Protein AF-A0A3D8PCD5-F1 (afdb_monomer_lite)

Structure (mmCIF, N/CA/C/O backbone):
data_AF-A0A3D8PCD5-F1
#
_entry.id   AF-A0A3D8PCD5-F1
#
loop_
_atom_site.group_PDB
_atom_site.id
_atom_site.type_symbol
_atom_site.label_atom_id
_atom_site.label_alt_id
_atom_site.label_comp_id
_atom_site.label_asym_id
_atom_site.label_entity_id
_atom_site.label_seq_id
_atom_site.pdbx_PDB_ins_code
_atom_site.Cartn_x
_atom_site.Cartn_y
_atom_site.Cartn_z
_atom_site.occupancy
_atom_site.B_iso_or_equiv
_atom_site.auth_seq_id
_atom_site.auth_comp_id
_atom_site.auth_asym_id
_atom_site.auth_atom_id
_atom_site.pdbx_PDB_model_num
ATOM 1 N N . GLU A 1 1 ? 13.334 9.586 -9.772 1.00 52.16 1 GLU A N 1
ATOM 2 C CA . GLU A 1 1 ? 12.241 9.188 -8.846 1.00 52.16 1 GLU A CA 1
ATOM 3 C C . GLU A 1 1 ? 11.500 7.901 -9.246 1.00 52.16 1 GLU A C 1
ATOM 5 O O . GLU A 1 1 ? 11.012 7.209 -8.361 1.00 52.16 1 GLU A O 1
ATOM 10 N N . THR A 1 2 ? 11.502 7.494 -10.521 1.00 60.91 2 THR A N 1
ATOM 11 C CA . THR A 1 2 ? 10.832 6.273 -11.034 1.00 60.91 2 THR A CA 1
ATOM 12 C C . THR A 1 2 ? 11.283 4.957 -10.383 1.00 60.91 2 THR A C 1
ATOM 14 O O . THR A 1 2 ? 10.470 4.064 -10.157 1.00 60.91 2 THR A O 1
ATOM 17 N N . ASN A 1 3 ? 12.554 4.864 -9.982 1.00 80.19 3 ASN A N 1
ATOM 18 C CA . ASN A 1 3 ? 13.148 3.621 -9.488 1.00 80.19 3 ASN A CA 1
ATOM 19 C C . ASN A 1 3 ? 12.427 3.038 -8.253 1.00 80.19 3 ASN A C 1
ATOM 21 O O . ASN A 1 3 ? 12.228 1.831 -8.168 1.00 80.19 3 ASN A O 1
ATOM 25 N N . ARG A 1 4 ? 11.945 3.881 -7.326 1.00 83.62 4 ARG A N 1
ATOM 26 C CA . ARG A 1 4 ? 11.259 3.410 -6.105 1.00 83.62 4 ARG A CA 1
ATOM 27 C C . ARG A 1 4 ? 9.882 2.805 -6.391 1.00 83.62 4 ARG A C 1
ATOM 29 O O . ARG A 1 4 ? 9.514 1.819 -5.759 1.00 83.62 4 ARG A O 1
ATOM 36 N N . ALA A 1 5 ? 9.139 3.377 -7.339 1.00 85.88 5 ALA A N 1
ATOM 37 C CA . ALA A 1 5 ? 7.837 2.853 -7.751 1.00 85.88 5 ALA A CA 1
ATOM 38 C C . ALA A 1 5 ? 7.982 1.504 -8.459 1.00 85.88 5 ALA A C 1
ATOM 40 O O . ALA A 1 5 ? 7.237 0.573 -8.163 1.00 85.88 5 ALA A O 1
ATOM 41 N N . GLU A 1 6 ? 8.989 1.363 -9.322 1.00 86.56 6 GLU A N 1
ATOM 42 C CA . GLU A 1 6 ? 9.297 0.087 -9.970 1.00 86.56 6 GLU A CA 1
ATOM 43 C C . GLU A 1 6 ? 9.757 -0.976 -8.970 1.00 86.56 6 GLU A C 1
ATOM 45 O O . GLU A 1 6 ? 9.312 -2.119 -9.053 1.00 86.56 6 GLU A O 1
ATOM 50 N N . MET A 1 7 ? 10.581 -0.603 -7.983 1.00 88.38 7 MET A N 1
ATOM 51 C CA . MET A 1 7 ? 10.968 -1.505 -6.895 1.00 88.38 7 MET A CA 1
ATOM 52 C C . MET A 1 7 ? 9.756 -1.985 -6.097 1.00 88.38 7 MET A C 1
ATOM 54 O O . MET A 1 7 ? 9.632 -3.186 -5.861 1.00 88.38 7 MET A O 1
ATOM 58 N N . LEU A 1 8 ? 8.854 -1.073 -5.705 1.00 88.75 8 LEU A N 1
ATOM 59 C CA . LEU A 1 8 ? 7.637 -1.451 -4.985 1.00 88.75 8 LEU A CA 1
ATOM 60 C C . LEU A 1 8 ? 6.766 -2.364 -5.848 1.00 88.75 8 LEU A C 1
ATOM 62 O O . LEU A 1 8 ? 6.349 -3.417 -5.383 1.00 88.75 8 LEU A O 1
ATOM 66 N N . ARG A 1 9 ? 6.546 -2.011 -7.118 1.00 88.00 9 ARG A N 1
ATOM 67 C CA . ARG A 1 9 ? 5.772 -2.826 -8.060 1.00 88.00 9 ARG A CA 1
ATOM 68 C C . ARG A 1 9 ? 6.358 -4.228 -8.205 1.00 88.00 9 ARG A C 1
ATOM 70 O O . ARG A 1 9 ? 5.614 -5.200 -8.149 1.00 88.00 9 ARG A O 1
ATOM 77 N N . ARG A 1 10 ? 7.676 -4.348 -8.380 1.00 88.69 10 ARG A N 1
ATOM 78 C CA . ARG A 1 10 ? 8.340 -5.649 -8.520 1.00 88.69 10 ARG A CA 1
ATOM 79 C C . ARG A 1 10 ? 8.216 -6.471 -7.244 1.00 88.69 10 ARG A C 1
ATOM 81 O O . ARG A 1 10 ? 7.874 -7.640 -7.326 1.00 88.69 10 ARG A O 1
ATOM 88 N N . TRP A 1 11 ? 8.397 -5.851 -6.081 1.00 90.56 11 TRP A N 1
ATOM 89 C CA . TRP A 1 11 ? 8.191 -6.513 -4.794 1.00 90.56 11 TRP A CA 1
ATOM 90 C C . TRP A 1 11 ? 6.738 -6.980 -4.599 1.00 90.56 11 TRP A C 1
ATOM 92 O O . TRP A 1 11 ? 6.519 -8.107 -4.165 1.00 90.56 11 TRP A O 1
ATOM 102 N N . LEU A 1 12 ? 5.748 -6.170 -4.996 1.00 89.19 12 LEU A N 1
ATOM 103 C CA . LEU A 1 12 ? 4.324 -6.529 -4.947 1.00 89.19 12 LEU A CA 1
ATOM 104 C C . LEU A 1 12 ? 3.957 -7.708 -5.865 1.00 89.19 12 LEU A C 1
ATOM 106 O O . LEU A 1 12 ? 2.956 -8.375 -5.622 1.00 89.19 12 LEU A 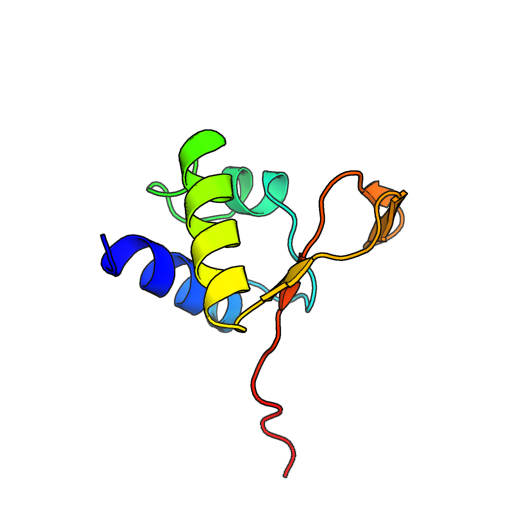O 1
ATOM 110 N N . LEU A 1 13 ? 4.725 -7.943 -6.931 1.00 87.12 13 LEU A N 1
ATOM 111 C CA . LE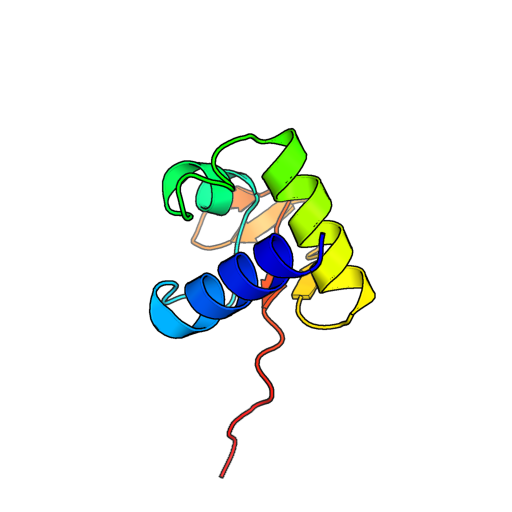U A 1 13 ? 4.491 -9.043 -7.871 1.00 87.12 13 LEU A CA 1
ATOM 112 C C . LEU A 1 13 ? 5.283 -10.305 -7.518 1.00 87.12 13 LEU A C 1
ATOM 114 O O . LEU A 1 13 ? 4.765 -11.404 -7.682 1.00 87.12 13 LEU A O 1
ATOM 118 N N . ASP A 1 14 ? 6.524 -10.142 -7.068 1.00 87.62 14 ASP A N 1
ATOM 119 C CA . ASP A 1 14 ? 7.483 -11.234 -6.880 1.00 87.62 14 ASP A CA 1
ATOM 120 C C . ASP A 1 14 ? 7.500 -11.756 -5.438 1.00 87.62 14 ASP A C 1
ATOM 122 O O . ASP A 1 14 ? 7.490 -12.958 -5.198 1.00 87.62 14 ASP A O 1
ATOM 126 N N . SER A 1 15 ? 7.483 -10.847 -4.459 1.00 87.50 15 SER A N 1
ATOM 127 C CA . SER A 1 15 ? 7.638 -11.187 -3.041 1.00 87.50 15 SER A CA 1
ATOM 128 C C . SER A 1 15 ? 6.329 -11.150 -2.258 1.00 87.50 15 SER A C 1
ATOM 130 O O . SER A 1 15 ? 6.244 -11.754 -1.191 1.00 87.50 15 SER A O 1
ATOM 132 N N . TRP A 1 16 ? 5.321 -10.416 -2.737 1.00 90.38 16 TRP A N 1
ATOM 133 C CA . TRP A 1 16 ? 4.078 -10.218 -2.004 1.00 90.38 16 TRP A CA 1
ATOM 134 C C . TRP A 1 16 ? 3.003 -11.237 -2.402 1.00 90.38 16 TRP A C 1
ATOM 136 O O . TRP A 1 16 ? 2.492 -11.195 -3.522 1.00 90.38 16 TRP A O 1
ATOM 146 N N . PRO A 1 17 ? 2.594 -12.142 -1.496 1.00 87.44 17 PRO A N 1
ATOM 147 C CA . PRO A 1 17 ? 1.673 -13.218 -1.858 1.00 87.44 17 PRO A CA 1
ATOM 148 C C . PRO A 1 17 ? 0.208 -12.763 -1.939 1.00 87.44 17 PRO A C 1
ATOM 150 O O . PRO A 1 17 ? -0.630 -13.451 -2.522 1.00 87.44 17 PRO A O 1
ATOM 153 N N . HIS A 1 18 ? -0.127 -11.600 -1.385 1.00 88.19 18 HIS A N 1
ATOM 154 C CA . HIS A 1 18 ? -1.510 -11.158 -1.225 1.00 88.19 18 HIS A CA 1
ATOM 155 C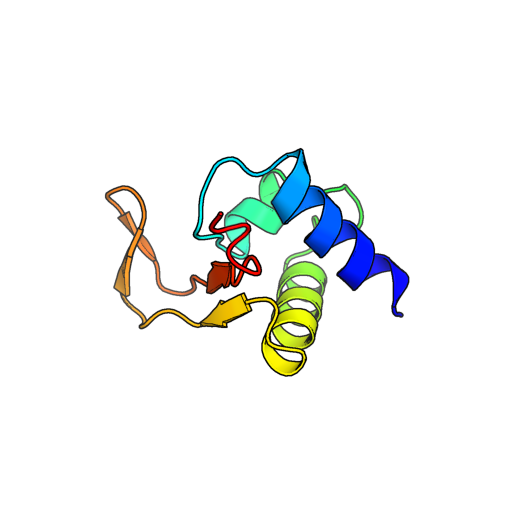 C . HIS A 1 18 ? -1.952 -10.165 -2.307 1.00 88.19 18 HIS A C 1
ATOM 157 O O . HIS A 1 18 ? -1.148 -9.632 -3.071 1.00 88.19 18 HIS A O 1
ATOM 163 N N . GLN A 1 19 ? -3.261 -9.939 -2.424 1.00 88.31 19 GLN A N 1
ATOM 164 C CA . GLN A 1 19 ? -3.833 -8.981 -3.386 1.00 88.31 19 GLN A CA 1
ATOM 165 C C . GLN A 1 19 ? -4.011 -7.579 -2.798 1.00 88.31 19 GLN A C 1
ATOM 167 O O . GLN A 1 19 ? -4.334 -6.641 -3.516 1.00 88.31 19 GLN A O 1
ATOM 172 N N . ASP A 1 20 ? -3.789 -7.440 -1.504 1.00 90.44 20 ASP A N 1
ATOM 173 C CA . ASP A 1 20 ? -3.929 -6.233 -0.705 1.00 90.44 20 ASP A CA 1
ATOM 174 C C . ASP A 1 20 ? -2.603 -5.944 -0.008 1.00 90.44 20 ASP A C 1
ATOM 176 O O . ASP A 1 20 ? -1.870 -6.864 0.345 1.00 90.44 20 ASP A O 1
ATOM 180 N N . VAL A 1 21 ? -2.270 -4.675 0.180 1.00 91.06 21 VAL A N 1
ATOM 181 C CA . VAL A 1 21 ? -1.054 -4.249 0.866 1.00 91.06 21 VAL A CA 1
ATOM 182 C C . VAL A 1 21 ? -1.333 -3.013 1.705 1.00 91.06 21 VAL A C 1
ATOM 184 O O . VAL A 1 21 ? -2.069 -2.109 1.306 1.00 91.06 21 VAL A O 1
ATOM 187 N N . THR A 1 22 ? -0.719 -2.958 2.880 1.00 90.81 22 THR A N 1
ATOM 188 C CA . THR A 1 22 ? -0.764 -1.785 3.755 1.00 90.81 22 THR A CA 1
ATOM 189 C C . THR A 1 22 ? 0.586 -1.062 3.787 1.00 90.81 22 THR A C 1
ATOM 191 O O . THR A 1 22 ? 1.633 -1.695 3.627 1.00 90.81 22 THR A O 1
ATOM 194 N N . PRO A 1 23 ? 0.618 0.254 4.064 1.00 90.38 23 PRO A N 1
ATOM 195 C CA . PRO A 1 23 ? 1.876 0.986 4.202 1.00 90.38 23 PRO A CA 1
ATOM 196 C C . PRO A 1 23 ? 2.760 0.405 5.308 1.00 90.38 23 PRO A C 1
ATOM 198 O O . PRO A 1 23 ? 3.977 0.365 5.164 1.00 90.38 23 PRO A O 1
ATOM 201 N N . ARG A 1 24 ? 2.153 -0.128 6.377 1.00 88.88 24 ARG A N 1
ATOM 202 C CA . ARG A 1 24 ? 2.871 -0.847 7.436 1.00 88.88 24 ARG A CA 1
ATOM 203 C C . ARG A 1 24 ? 3.620 -2.061 6.888 1.00 88.88 24 ARG A C 1
ATOM 205 O O . ARG A 1 24 ? 4.784 -2.252 7.224 1.00 88.88 24 ARG A O 1
ATOM 212 N N . GLU A 1 25 ? 2.986 -2.856 6.037 1.00 90.12 25 GLU A N 1
ATOM 213 C CA . GLU A 1 25 ? 3.623 -4.027 5.432 1.00 90.12 25 GLU A CA 1
ATOM 214 C C . GLU A 1 25 ? 4.718 -3.640 4.446 1.00 90.12 25 GLU A C 1
ATOM 216 O O . GLU A 1 25 ? 5.777 -4.260 4.455 1.00 90.12 25 GLU A O 1
ATOM 221 N N . VAL A 1 26 ? 4.525 -2.564 3.677 1.00 90.12 26 VAL A N 1
ATOM 222 C CA . VAL A 1 26 ? 5.592 -2.000 2.838 1.00 90.12 26 VAL A CA 1
ATOM 223 C C . VAL A 1 26 ? 6.789 -1.586 3.696 1.00 90.12 26 VAL A C 1
ATOM 225 O O . VAL A 1 26 ? 7.923 -1.903 3.352 1.00 90.12 26 VAL A O 1
ATOM 228 N N . THR A 1 27 ? 6.568 -0.941 4.844 1.00 90.75 27 THR A N 1
ATOM 229 C CA . THR A 1 27 ? 7.681 -0.558 5.728 1.00 90.75 27 THR A CA 1
ATOM 230 C C . THR A 1 27 ? 8.338 -1.741 6.444 1.00 90.75 27 THR A C 1
ATOM 232 O O . THR A 1 27 ? 9.522 -1.680 6.762 1.00 90.75 27 THR A O 1
ATOM 235 N N . GLN A 1 28 ? 7.589 -2.816 6.707 1.00 90.06 28 GLN A N 1
ATOM 236 C CA . GLN A 1 28 ? 8.047 -3.962 7.498 1.00 90.06 28 GLN A CA 1
ATOM 237 C C . GLN A 1 28 ? 8.713 -5.047 6.643 1.00 90.06 28 GLN A C 1
ATOM 239 O O . GLN A 1 28 ? 9.755 -5.579 7.020 1.00 90.06 28 GLN A O 1
ATOM 244 N N . TYR A 1 29 ? 8.111 -5.369 5.501 1.00 89.62 29 TYR A N 1
ATOM 245 C CA . TYR A 1 29 ? 8.512 -6.458 4.607 1.00 89.62 29 TYR A CA 1
ATOM 246 C C . TYR A 1 29 ? 9.046 -5.961 3.263 1.00 89.62 29 TYR A C 1
ATOM 248 O O . TYR A 1 29 ? 9.655 -6.732 2.521 1.00 89.62 29 TYR A O 1
ATOM 256 N N . GLY A 1 30 ? 8.816 -4.689 2.935 1.00 86.19 30 GLY A N 1
ATOM 257 C CA . GLY A 1 30 ? 9.301 -4.101 1.700 1.00 86.19 30 GLY A CA 1
ATOM 258 C C . GLY A 1 30 ? 10.819 -3.900 1.675 1.00 86.19 30 GLY A C 1
ATOM 259 O O . GLY A 1 30 ? 11.520 -4.022 2.690 1.00 86.19 30 GLY A O 1
ATOM 260 N N . PRO A 1 31 ? 11.351 -3.580 0.485 1.00 85.75 31 PRO A N 1
ATOM 261 C CA . PRO A 1 31 ? 12.771 -3.328 0.292 1.00 85.75 31 PRO A CA 1
ATOM 262 C C . PRO A 1 31 ? 13.262 -2.159 1.153 1.00 85.75 31 PRO A C 1
ATOM 264 O O . PRO A 1 31 ? 12.511 -1.240 1.475 1.00 85.75 31 PRO A O 1
ATOM 267 N N . ASN A 1 32 ? 14.557 -2.170 1.492 1.00 85.06 32 ASN A N 1
ATOM 268 C CA . ASN A 1 32 ? 15.159 -1.241 2.459 1.00 85.06 32 ASN A CA 1
ATOM 269 C C . ASN A 1 32 ? 14.884 0.243 2.120 1.00 85.06 32 ASN A C 1
ATOM 271 O O . ASN A 1 32 ? 14.622 1.051 3.004 1.00 85.06 32 ASN A O 1
ATOM 275 N N . SER A 1 33 ? 14.841 0.582 0.828 1.00 82.00 33 SER A N 1
ATOM 276 C CA . SER A 1 33 ? 14.539 1.930 0.321 1.00 82.00 33 SER A CA 1
ATOM 277 C C . SER A 1 33 ? 13.095 2.407 0.538 1.00 82.00 33 SER A C 1
ATOM 279 O O . SER A 1 33 ? 12.815 3.577 0.289 1.00 82.00 33 SER A O 1
ATOM 281 N N . LEU A 1 34 ? 12.181 1.528 0.962 1.00 84.50 34 LEU A N 1
ATOM 282 C CA . LEU A 1 34 ? 10.770 1.823 1.245 1.00 84.50 34 LEU A CA 1
ATOM 283 C C . LEU A 1 34 ? 10.422 1.674 2.735 1.00 84.50 34 LEU A C 1
ATOM 285 O O . LEU A 1 34 ? 9.264 1.845 3.107 1.00 84.50 34 LEU A O 1
ATOM 289 N N . ARG A 1 35 ? 11.408 1.380 3.599 1.00 84.50 35 ARG A N 1
ATOM 290 C CA . ARG A 1 35 ? 11.192 1.197 5.046 1.00 84.50 35 ARG A CA 1
ATOM 291 C C . ARG A 1 35 ? 10.814 2.475 5.790 1.00 84.50 35 ARG A C 1
ATOM 293 O O . ARG A 1 35 ? 10.343 2.411 6.920 1.00 84.50 35 ARG A O 1
ATOM 300 N N . GLU A 1 36 ? 10.975 3.634 5.161 1.00 88.12 36 GLU A N 1
ATOM 301 C CA . GLU A 1 36 ? 10.493 4.896 5.708 1.00 88.12 36 GLU A CA 1
ATOM 302 C C . GLU A 1 36 ? 9.006 5.105 5.411 1.00 88.12 36 GLU A C 1
ATOM 304 O O . GLU A 1 36 ? 8.602 5.169 4.250 1.00 88.12 36 GLU A O 1
ATOM 309 N N . SER A 1 37 ? 8.195 5.324 6.452 1.00 84.00 37 SER A N 1
ATOM 310 C CA . SER A 1 37 ? 6.741 5.526 6.319 1.00 84.00 37 SER A CA 1
ATOM 311 C C . SER A 1 37 ? 6.357 6.636 5.342 1.00 84.00 37 SER A C 1
ATOM 313 O O . SER A 1 37 ? 5.396 6.487 4.589 1.00 84.00 37 SER A O 1
ATOM 315 N N . LYS A 1 38 ? 7.107 7.748 5.325 1.00 87.50 38 LYS A N 1
ATOM 316 C CA . LYS A 1 38 ? 6.867 8.837 4.366 1.00 87.50 38 LYS A CA 1
ATOM 317 C C . LYS A 1 38 ? 7.113 8.371 2.933 1.00 87.50 38 LYS A C 1
ATOM 319 O O . LYS A 1 38 ? 6.284 8.620 2.067 1.00 87.50 38 LYS A O 1
ATOM 324 N N . VAL A 1 39 ? 8.213 7.656 2.696 1.00 88.94 39 VAL A N 1
ATOM 325 C CA . VAL A 1 39 ? 8.563 7.146 1.365 1.00 88.94 39 VAL A CA 1
ATOM 326 C C . VAL A 1 39 ? 7.553 6.099 0.908 1.00 88.94 39 VAL A C 1
ATOM 328 O O . VAL A 1 39 ? 7.065 6.200 -0.213 1.00 88.94 39 VAL A O 1
ATOM 331 N N . ALA A 1 40 ? 7.187 5.146 1.769 1.00 89.75 40 ALA A N 1
ATOM 332 C CA . ALA A 1 40 ? 6.185 4.130 1.460 1.00 89.75 40 ALA A CA 1
ATOM 333 C C . ALA A 1 40 ? 4.868 4.766 0.997 1.00 89.75 40 ALA A C 1
ATOM 335 O O . ALA A 1 40 ? 4.367 4.418 -0.069 1.00 89.75 40 ALA A O 1
ATOM 336 N N . ARG A 1 41 ? 4.353 5.751 1.746 1.00 89.50 41 ARG A N 1
ATOM 337 C CA . ARG A 1 41 ? 3.133 6.484 1.374 1.00 89.50 41 ARG A CA 1
ATOM 338 C C . ARG A 1 41 ? 3.276 7.227 0.054 1.00 89.50 41 ARG A C 1
ATOM 340 O O . ARG A 1 41 ? 2.422 7.066 -0.807 1.00 89.50 41 ARG A O 1
ATOM 347 N N . THR A 1 42 ? 4.366 7.969 -0.145 1.00 90.88 42 THR A N 1
ATOM 348 C CA . THR A 1 42 ? 4.602 8.683 -1.408 1.00 90.88 42 THR A CA 1
ATOM 349 C C . THR A 1 42 ? 4.618 7.725 -2.597 1.00 90.88 42 THR A C 1
ATOM 351 O O . THR A 1 42 ? 3.988 7.991 -3.615 1.00 90.88 42 THR A O 1
ATOM 354 N N . VAL A 1 43 ? 5.311 6.591 -2.480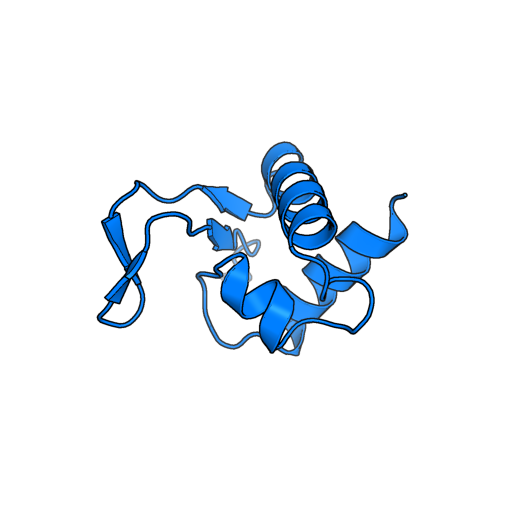 1.00 90.19 43 VAL A N 1
ATOM 355 C CA . VAL A 1 43 ? 5.409 5.612 -3.569 1.00 90.19 43 VAL A CA 1
ATOM 356 C C . VAL A 1 43 ? 4.069 4.905 -3.806 1.00 90.19 43 VAL A C 1
ATOM 358 O O . VAL A 1 43 ? 3.708 4.686 -4.959 1.00 90.19 43 VAL A O 1
ATOM 361 N N . LEU A 1 44 ? 3.300 4.610 -2.752 1.00 90.25 44 LEU A N 1
ATOM 362 C CA . LEU A 1 44 ? 1.934 4.087 -2.868 1.00 90.25 44 LEU A CA 1
ATOM 363 C C . LEU A 1 44 ? 1.022 5.072 -3.610 1.00 90.25 44 LEU A C 1
ATOM 365 O O . LEU A 1 44 ? 0.364 4.670 -4.561 1.00 90.25 44 LEU A O 1
ATOM 369 N N . THR A 1 45 ? 1.041 6.362 -3.263 1.00 90.62 45 THR A N 1
ATOM 370 C CA . THR A 1 45 ? 0.285 7.401 -3.987 1.00 90.62 45 THR A CA 1
ATOM 371 C C . THR A 1 45 ? 0.699 7.493 -5.454 1.00 90.62 45 THR A C 1
ATOM 373 O O . THR A 1 45 ? -0.139 7.662 -6.334 1.00 90.62 45 THR A O 1
ATOM 376 N N . VAL A 1 46 ? 1.991 7.342 -5.753 1.00 91.44 46 VAL A N 1
ATOM 377 C CA . VAL A 1 46 ? 2.464 7.299 -7.142 1.00 91.44 46 VAL A CA 1
ATOM 378 C C . VAL A 1 46 ? 1.877 6.090 -7.878 1.00 91.44 46 VAL A C 1
ATOM 380 O O . VAL A 1 46 ? 1.361 6.248 -8.980 1.00 91.44 46 VAL A O 1
ATOM 383 N N . LEU A 1 47 ? 1.913 4.894 -7.283 1.00 88.56 47 LEU A N 1
ATOM 384 C CA . LEU A 1 47 ? 1.322 3.691 -7.882 1.00 88.56 47 LEU A CA 1
ATOM 385 C C . LEU A 1 47 ? -0.195 3.807 -8.065 1.00 88.56 47 LEU A C 1
ATOM 387 O O . LEU A 1 47 ? -0.711 3.353 -9.083 1.00 88.56 47 LEU A O 1
ATOM 391 N N . GLU A 1 48 ? -0.885 4.422 -7.108 1.00 91.12 48 GLU A N 1
ATOM 392 C CA . GLU A 1 48 ? -2.324 4.688 -7.155 1.00 91.12 48 GLU A CA 1
ATOM 393 C C . GLU A 1 48 ? -2.670 5.611 -8.321 1.00 91.12 48 GLU A C 1
ATOM 395 O O . GLU A 1 48 ? -3.468 5.243 -9.179 1.00 91.12 48 GLU A O 1
ATOM 400 N N . LYS A 1 49 ? -1.948 6.728 -8.453 1.00 89.44 49 LYS A N 1
ATOM 401 C CA . LYS A 1 49 ? -2.096 7.659 -9.577 1.00 89.44 49 LYS A CA 1
ATOM 402 C C . LYS A 1 49 ? -1.892 6.997 -10.945 1.00 89.44 49 LYS A C 1
ATOM 404 O O . LYS A 1 49 ? -2.512 7.403 -11.924 1.00 89.44 49 LYS A O 1
ATOM 409 N N . TYR A 1 50 ? -1.011 6.001 -11.030 1.00 88.50 50 TYR A N 1
ATOM 410 C CA . TYR A 1 50 ? -0.763 5.233 -12.256 1.00 88.50 50 TYR A CA 1
ATOM 411 C C . TYR A 1 50 ? -1.709 4.031 -12.440 1.00 88.50 50 TYR A C 1
ATOM 413 O O . TYR A 1 50 ? -1.571 3.309 -13.425 1.00 88.50 50 TYR A O 1
ATOM 421 N N . GLY A 1 51 ? -2.646 3.791 -11.518 1.00 87.69 51 GLY A N 1
ATOM 422 C CA . GLY A 1 51 ? -3.610 2.691 -11.595 1.00 87.69 51 GLY A CA 1
ATOM 423 C C . GLY A 1 51 ? -3.036 1.306 -11.278 1.00 87.69 51 GLY A C 1
ATOM 424 O O . GLY A 1 51 ? -3.673 0.302 -11.583 1.00 87.69 51 GLY A O 1
ATOM 425 N N . TRP A 1 52 ? -1.848 1.220 -10.669 1.00 89.31 52 TRP A N 1
ATOM 426 C CA . TRP A 1 52 ? -1.257 -0.055 -10.227 1.00 89.31 52 TRP A CA 1
ATOM 427 C C . TRP A 1 52 ? -1.884 -0.585 -8.942 1.00 89.31 52 TRP A C 1
ATOM 429 O O . TRP A 1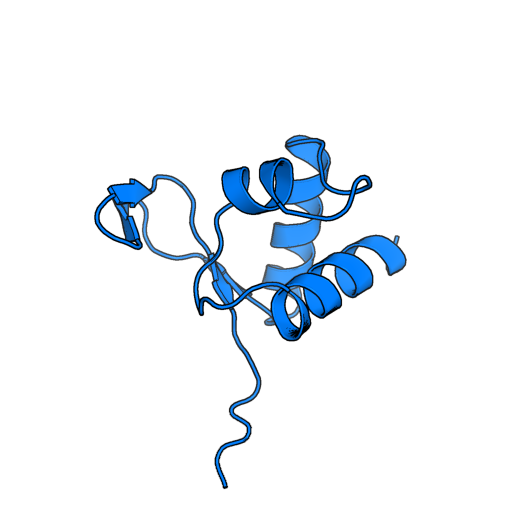 52 ? -1.885 -1.792 -8.696 1.00 89.31 52 TRP A O 1
ATOM 439 N N . ILE A 1 53 ? -2.373 0.314 -8.092 1.00 92.06 53 ILE A N 1
ATOM 440 C CA . ILE A 1 53 ? -3.071 -0.016 -6.853 1.00 92.06 53 ILE A CA 1
ATOM 441 C C . ILE A 1 53 ? -4.302 0.878 -6.713 1.00 92.06 53 ILE A C 1
ATOM 443 O O . ILE A 1 53 ? -4.356 1.953 -7.299 1.00 92.06 53 ILE A O 1
ATOM 447 N N . VAL A 1 54 ? -5.270 0.453 -5.912 1.00 91.69 54 VAL A N 1
ATOM 448 C CA . VAL A 1 54 ? -6.496 1.203 -5.627 1.00 91.69 54 VAL A CA 1
ATOM 449 C C . VAL A 1 54 ? -6.669 1.289 -4.113 1.00 91.69 54 VAL A C 1
ATOM 451 O O . VAL A 1 54 ? -6.540 0.261 -3.445 1.00 91.69 54 VAL A O 1
ATOM 454 N N . PRO A 1 55 ? -6.930 2.474 -3.538 1.00 91.69 55 PRO A N 1
ATOM 455 C CA . PRO A 1 55 ? -7.189 2.599 -2.111 1.00 91.69 55 PRO A CA 1
ATOM 456 C C . PRO A 1 55 ? -8.465 1.839 -1.739 1.00 91.69 55 PRO A C 1
ATOM 458 O O . PRO A 1 55 ? -9.478 1.910 -2.433 1.00 91.69 55 PRO A O 1
ATOM 461 N N . LEU A 1 56 ? -8.397 1.089 -0.646 1.00 90.38 56 LEU A N 1
ATOM 462 C CA . LEU A 1 56 ? -9.542 0.403 -0.057 1.00 90.38 56 LEU A CA 1
ATOM 463 C C . LEU A 1 56 ? -10.240 1.322 0.956 1.00 90.38 56 LEU A C 1
ATOM 465 O O . LEU A 1 56 ? -9.593 2.230 1.489 1.00 90.38 56 LEU A O 1
ATOM 469 N N . PRO A 1 57 ? -11.541 1.107 1.226 1.00 87.75 57 PRO A N 1
ATOM 470 C CA . PRO A 1 57 ? -12.267 1.905 2.206 1.00 87.75 57 PRO A CA 1
ATOM 471 C C . PRO A 1 57 ? -11.620 1.807 3.593 1.00 87.75 57 PRO A C 1
ATOM 473 O O . PRO A 1 57 ? -11.053 0.779 3.974 1.00 87.75 57 PRO A O 1
ATOM 476 N N . GLU A 1 58 ? -11.692 2.894 4.361 1.00 86.31 58 GLU A N 1
ATOM 477 C CA . GLU A 1 58 ? -11.167 2.880 5.723 1.00 86.31 58 GLU A CA 1
ATOM 478 C C . GLU A 1 58 ? -11.931 1.868 6.584 1.00 86.31 58 GLU A C 1
ATOM 480 O O . GLU A 1 58 ? -13.150 1.730 6.487 1.00 86.31 58 GLU A O 1
ATOM 485 N N . GLY A 1 59 ? -11.207 1.141 7.432 1.00 85.44 59 GLY A N 1
ATOM 486 C CA . GLY A 1 59 ? -11.814 0.111 8.270 1.00 85.44 59 GLY A CA 1
ATOM 487 C C . GLY A 1 59 ? -12.089 -1.202 7.538 1.00 85.44 59 GLY A C 1
ATOM 488 O O . GLY A 1 59 ? -12.588 -2.128 8.176 1.00 85.44 59 GLY A O 1
ATOM 489 N N . GLU A 1 60 ? -11.705 -1.322 6.261 1.00 87.25 60 GLU A N 1
ATOM 490 C CA . GLU A 1 60 ? -11.771 -2.587 5.533 1.00 87.25 60 GLU A CA 1
ATOM 491 C C . GLU A 1 60 ? -11.021 -3.682 6.297 1.00 87.25 60 GLU A C 1
ATOM 493 O O . GLU A 1 60 ? -9.894 -3.493 6.787 1.00 87.25 60 GLU A O 1
ATOM 498 N N . VAL A 1 61 ? -11.667 -4.841 6.416 1.00 86.25 61 VAL A N 1
ATOM 499 C CA . VAL A 1 61 ? -11.112 -5.970 7.157 1.00 86.25 61 VAL A CA 1
ATOM 500 C C . VAL A 1 61 ? -10.185 -6.737 6.234 1.00 86.25 61 VAL A C 1
ATOM 502 O O . VAL A 1 61 ? -10.575 -7.645 5.504 1.00 86.25 61 VAL A O 1
ATOM 505 N N . ILE A 1 62 ? -8.908 -6.381 6.305 1.00 84.19 62 ILE A N 1
ATOM 506 C CA . ILE A 1 62 ? -7.854 -7.032 5.544 1.00 84.19 62 ILE A CA 1
ATOM 507 C C . ILE A 1 62 ? -7.177 -8.066 6.432 1.00 84.19 62 ILE A C 1
ATOM 509 O O . ILE A 1 62 ? -6.549 -7.742 7.443 1.00 84.19 62 ILE A O 1
ATOM 513 N N . ARG A 1 63 ? -7.330 -9.338 6.044 1.00 81.75 63 ARG A N 1
ATOM 514 C CA . ARG A 1 63 ? -6.752 -10.507 6.731 1.00 81.75 63 ARG A CA 1
ATOM 515 C C . ARG A 1 63 ? -7.127 -10.584 8.213 1.00 81.75 63 ARG A C 1
ATOM 517 O O . ARG A 1 63 ? -6.285 -10.841 9.069 1.00 81.75 63 ARG A O 1
ATOM 524 N N . GLY A 1 64 ? -8.399 -10.330 8.512 1.00 84.19 64 GLY A N 1
ATOM 525 C CA . GLY A 1 64 ? -8.946 -10.432 9.868 1.00 84.19 64 GLY A CA 1
ATOM 526 C C . GLY A 1 64 ? -8.669 -9.227 10.771 1.00 84.19 64 GLY A C 1
ATOM 527 O O . GLY A 1 64 ? -9.027 -9.269 11.944 1.00 84.19 64 GLY A O 1
ATOM 528 N N . ALA A 1 65 ? -8.072 -8.147 10.255 1.00 84.69 65 ALA A N 1
ATOM 529 C CA . ALA A 1 65 ? -7.897 -6.901 10.994 1.00 84.69 65 ALA A CA 1
ATOM 530 C C . ALA A 1 65 ? -8.438 -5.709 10.200 1.00 84.69 65 ALA A C 1
ATOM 532 O O . ALA A 1 65 ? -8.097 -5.530 9.033 1.00 84.69 65 ALA A O 1
ATOM 533 N N . ALA A 1 66 ? -9.225 -4.854 10.855 1.00 86.44 66 ALA A N 1
ATOM 534 C CA . ALA A 1 66 ? -9.631 -3.576 10.284 1.00 86.44 66 ALA A CA 1
ATOM 535 C C . ALA A 1 66 ? -8.395 -2.690 10.073 1.00 86.44 66 ALA A C 1
ATOM 537 O O . ALA A 1 66 ? -7.629 -2.420 11.011 1.00 86.44 66 ALA A O 1
ATOM 538 N N . ARG A 1 67 ? -8.169 -2.250 8.833 1.00 86.19 67 ARG A N 1
ATOM 539 C CA . ARG A 1 67 ? -7.045 -1.376 8.483 1.00 86.19 67 ARG A CA 1
ATOM 540 C C . ARG A 1 67 ? -7.557 0.016 8.152 1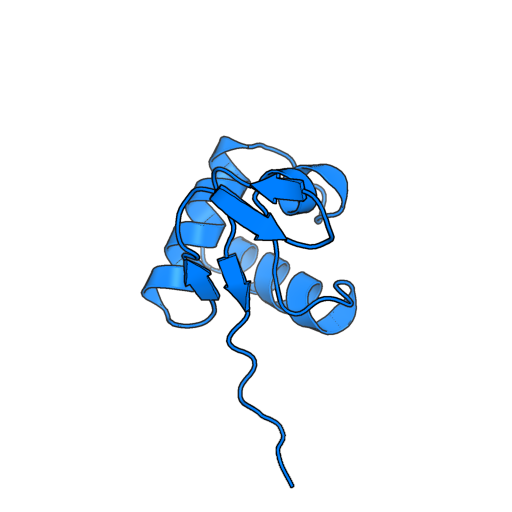.00 86.19 67 ARG A C 1
ATOM 542 O O . ARG A 1 67 ? -8.441 0.192 7.329 1.00 86.19 67 ARG A O 1
ATOM 549 N N . LYS A 1 68 ? -6.952 1.019 8.793 1.00 84.69 68 LYS A N 1
ATOM 550 C CA . LYS A 1 68 ? -7.229 2.432 8.494 1.00 84.69 68 LYS A CA 1
ATOM 551 C C . LYS A 1 68 ? -6.765 2.828 7.092 1.00 84.69 68 LYS A C 1
ATOM 553 O O . LYS A 1 68 ? -7.338 3.721 6.495 1.00 84.69 68 LYS A O 1
ATOM 558 N N . GLU A 1 69 ? -5.711 2.183 6.597 1.00 88.06 69 GLU A N 1
ATOM 559 C CA . GLU A 1 69 ? -5.085 2.513 5.320 1.00 88.06 69 GLU A CA 1
ATOM 560 C C . GLU A 1 69 ? -4.621 1.209 4.662 1.00 88.06 69 GLU A C 1
ATOM 562 O O . GLU A 1 69 ? -3.735 0.517 5.178 1.00 88.06 69 GLU A O 1
ATOM 567 N N . ALA A 1 70 ? -5.271 0.845 3.560 1.00 91.31 70 ALA A N 1
ATOM 568 C CA . ALA A 1 70 ? -4.991 -0.356 2.790 1.00 91.31 70 ALA A CA 1
ATOM 569 C C . ALA A 1 70 ? -5.197 -0.076 1.301 1.00 91.31 70 ALA A C 1
ATOM 571 O O . ALA A 1 70 ? -6.001 0.774 0.919 1.00 91.31 70 ALA A O 1
ATOM 572 N N . TYR A 1 71 ? -4.469 -0.803 0.463 1.00 92.50 71 TYR A N 1
ATOM 573 C CA . TYR A 1 71 ? -4.524 -0.665 -0.984 1.00 92.50 71 TYR A CA 1
ATOM 574 C C . TYR A 1 71 ? -4.668 -2.041 -1.617 1.00 92.50 71 TYR A C 1
ATOM 576 O O . TYR A 1 71 ? -3.978 -2.984 -1.237 1.00 92.50 71 TYR A O 1
ATOM 584 N N . ARG A 1 72 ? -5.542 -2.159 -2.610 1.00 91.31 72 ARG A N 1
ATOM 585 C CA . ARG A 1 72 ? -5.675 -3.344 -3.449 1.00 91.31 72 ARG A CA 1
ATOM 586 C C . ARG A 1 72 ? -4.738 -3.235 -4.640 1.00 91.31 72 ARG A C 1
ATOM 588 O O . ARG A 1 72 ? -4.721 -2.223 -5.326 1.00 91.31 72 ARG A O 1
ATOM 595 N N . ILE A 1 73 ? -3.978 -4.284 -4.905 1.00 90.62 73 ILE A N 1
ATOM 596 C CA . ILE A 1 73 ? -3.050 -4.369 -6.027 1.00 90.62 73 ILE A CA 1
ATOM 597 C C . ILE A 1 73 ? -3.845 -4.714 -7.283 1.00 90.62 73 ILE A C 1
ATOM 599 O O . ILE A 1 73 ? -4.439 -5.791 -7.380 1.00 90.62 73 ILE A O 1
ATOM 603 N N . VAL A 1 74 ? -3.823 -3.813 -8.260 1.00 87.06 74 VAL A N 1
ATOM 604 C CA . VAL A 1 74 ? -4.373 -4.044 -9.594 1.00 87.06 74 VAL A CA 1
ATOM 605 C C . VAL A 1 74 ? -3.295 -4.754 -10.397 1.00 87.06 74 VAL A C 1
ATOM 607 O O . VAL A 1 74 ? -2.488 -4.155 -11.106 1.00 87.06 74 VAL A O 1
ATOM 610 N N . ARG A 1 75 ? -3.231 -6.076 -10.241 1.00 71.69 75 ARG A N 1
ATOM 611 C CA . ARG A 1 75 ? -2.481 -6.898 -11.190 1.00 71.69 75 ARG A CA 1
ATOM 612 C C . ARG A 1 75 ? -3.299 -6.891 -12.485 1.00 71.69 75 ARG A C 1
ATOM 614 O O . ARG A 1 75 ? -4.502 -7.151 -12.389 1.00 71.69 75 ARG A O 1
ATOM 621 N N . PRO A 1 76 ? -2.721 -6.612 -13.672 1.00 58.44 76 PRO A N 1
ATOM 622 C CA . PRO A 1 76 ? -3.405 -6.982 -14.900 1.00 58.44 76 PRO A CA 1
ATOM 623 C C . PRO A 1 76 ? -3.682 -8.472 -14.759 1.00 58.44 76 PRO A C 1
ATOM 625 O O . PRO A 1 76 ? -2.761 -9.254 -14.509 1.00 58.44 76 PRO A O 1
ATOM 628 N N . SER A 1 77 ? -4.964 -8.827 -14.750 1.00 48.34 77 SER A N 1
ATOM 629 C CA . SER A 1 77 ? -5.371 -10.214 -14.655 1.00 48.34 77 SER A CA 1
ATOM 630 C C . SER A 1 77 ? -4.676 -10.913 -15.810 1.00 48.34 77 SER A C 1
ATOM 632 O O . SER A 1 77 ? -5.015 -10.670 -16.966 1.00 48.34 77 SER A O 1
ATOM 634 N N . ASN A 1 78 ? -3.676 -11.741 -15.516 1.00 47.06 78 ASN A N 1
ATOM 635 C CA . ASN A 1 78 ? -3.206 -12.738 -16.461 1.00 47.06 78 ASN A CA 1
ATOM 636 C C . ASN A 1 78 ? -4.286 -13.831 -16.481 1.00 47.06 78 ASN A C 1
ATOM 638 O O . ASN A 1 78 ? -4.081 -14.942 -16.003 1.00 47.06 78 ASN A O 1
ATOM 642 N N . ALA A 1 79 ? -5.498 -13.434 -16.866 1.00 38.62 79 ALA A N 1
ATOM 643 C CA . ALA A 1 79 ? -6.619 -14.312 -17.089 1.00 38.62 79 ALA A CA 1
ATOM 644 C C . ALA A 1 79 ? -6.502 -14.798 -18.526 1.00 38.62 79 ALA A C 1
ATOM 646 O O . ALA A 1 79 ? -6.840 -14.050 -19.439 1.00 38.62 79 ALA A O 1
ATOM 647 N N . GLY A 1 80 ? -6.046 -16.045 -18.653 1.00 38.47 80 GLY A N 1
ATOM 648 C CA . GLY A 1 80 ? -6.280 -16.914 -19.808 1.00 38.47 80 GLY A CA 1
ATOM 649 C C . GLY A 1 80 ? -5.359 -16.680 -20.982 1.00 38.47 80 GLY A C 1
ATOM 650 O O . GLY A 1 80 ? -5.714 -15.834 -21.825 1.00 38.47 80 GLY A O 1
#

Organism: NCBI:txid34006

Foldseek 3Di:
DVPLLVQVLCCCVPVNPDQKDFLCCCLVVNDPQSVDSVNSVVSVVVCCVVVQKPWDDQQPQDPNGGHRTMIGGPDPPPPD

Secondary structure (DSSP, 8-state):
-HHHHHHHHHHHHHT--SSEE-HHHHHHHS-GGG-SHHHHHHHHHHHHHTTSEEEPPTTEEETTEEESS-EEE-------

Sequence (80 aa):
ETNRAEMLRRWLLDSWPHQDVTPREVTQYGPNSLRESKVARTVLTVLEKYGWIVPLPEGEVIRGAARKEAYRIVRPSNAG

Radius of gyration: 11.99 Å; chains: 1; bounding box: 27×26×31 Å

pLDDT: mean 84.5, std 11.64, range [38.47, 92.5]